Protein AF-A0A933BFV1-F1 (afdb_monomer)

Mean predicted aligned error: 9.98 Å

Foldseek 3Di:
DDDPPVNVQVVCCVPVVDHDDPVRVVVVVVVVVVVVVVVLVVLLVQVPDPPRDAAAQAPDAFQEKEKEFAPPDPPDDPQVVQKDKQKDQDDSLVSLSSSLSVCSRNHQVRHNEYEYEYQPPPSSVVSCVVRHDPRYHYHHDVPDDDDPPSMGMMMIGGHHD

Secondary structure (DSSP, 8-state):
-PPPHHHHHHHHHHHH-----HHHHHHHHHHHHHHHHHHHHHHHHHHTSTTPPPP---SS--SEEEEETT------SS-GGGEEEEEESS-HHHHHHHHHHHHHHTTTTT-SEEEEEE-S-HHHHHHHHHHS-SSEEEEE-TT------SSEEEEEEEE--

Solvent-accessible surface area (backbone atoms only — not comparable to full-atom values): 9499 Å² total; per-residue (Å²): 137,83,75,55,70,68,60,55,46,53,50,46,28,73,75,69,71,51,84,72,53,72,65,58,50,47,53,51,52,51,50,54,48,53,51,56,48,52,55,49,51,53,50,46,56,43,65,74,36,88,88,51,80,73,60,74,69,50,92,56,70,19,49,31,37,38,37,14,72,65,47,63,83,71,84,75,78,92,44,71,90,42,48,47,80,45,72,48,80,63,55,74,68,63,46,48,47,54,49,49,51,54,39,34,20,50,27,58,89,66,30,76,34,40,33,42,39,36,73,68,59,66,69,60,56,57,50,42,70,74,71,48,73,89,78,55,47,79,44,72,46,88,79,73,73,90,69,90,71,82,52,49,31,26,38,37,39,52,39,75,130

Radius of gyration: 18.03 Å; Cα contacts (8 Å, |Δi|>4): 217; chains: 1; bounding box: 48×36×44 Å

Sequence (161 aa):
MQLPFEQGRELLEKFSGIRISVERGRTIAEGLGSELENLAQEEIARVWRPKAPGPREACRVPERLCLSPDGTHIPIRGQREQTRYVAGPENAERFYQRLYVEALKQGLDEAKEVIVLGDGAEWIWNQAELTLPKNRVEIIDYRCHEANKAAIVGVILSVRG

Nearest PDB structures (foldseek):
  8deb-assembly1_A  TM=6.070E-01  e=2.985E+00  Bacteroides fragilis
  3pwz-assembly1_A  TM=5.836E-01  e=3.887E+00  Pseudomonas putida
  8r8o-assembly1_A  TM=5.304E-01  e=4.153E+00  synthetic construct
  5yjl-assembly1_B  TM=4.959E-01  e=4.153E+00  Arabidopsis thaliana

pLDDT: mean 76.41, std 12.8, range [36.09, 90.5]

Structure (mmCIF, N/CA/C/O backbone):
data_AF-A0A933BFV1-F1
#
_entry.id   AF-A0A933BFV1-F1
#
loop_
_atom_site.group_PDB
_atom_site.id
_atom_site.type_symbol
_atom_site.label_atom_id
_atom_site.label_alt_id
_atom_site.label_comp_id
_atom_site.label_asym_id
_atom_site.label_entity_id
_atom_site.label_seq_id
_atom_site.pdbx_PDB_ins_code
_atom_site.Cartn_x
_atom_site.Cartn_y
_atom_site.Cartn_z
_atom_site.occupancy
_atom_site.B_iso_or_equiv
_atom_site.auth_seq_id
_atom_site.auth_comp_id
_atom_site.auth_asym_id
_atom_site.auth_atom_id
_atom_site.pdbx_PDB_model_num
ATOM 1 N N . MET A 1 1 ? -20.939 2.674 2.615 1.00 36.09 1 MET A N 1
ATOM 2 C CA . MET A 1 1 ? -21.948 2.2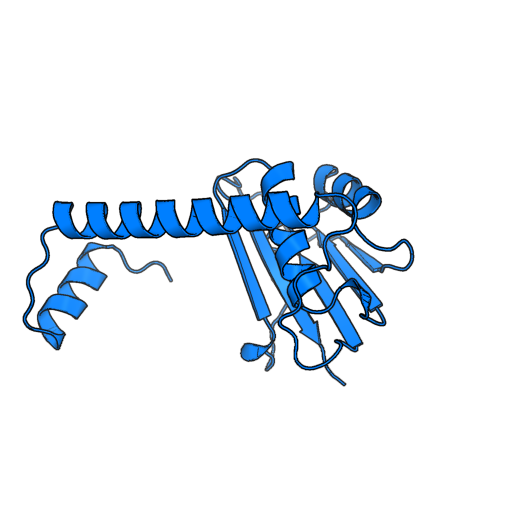44 3.607 1.00 36.09 1 MET A CA 1
ATOM 3 C C . MET A 1 1 ? -21.274 2.315 4.975 1.00 36.09 1 MET A C 1
ATOM 5 O O . MET A 1 1 ? -20.581 1.380 5.343 1.00 36.09 1 MET A O 1
ATOM 9 N N . GLN A 1 2 ? -21.337 3.457 5.665 1.00 37.16 2 GLN A N 1
ATOM 10 C CA . GLN A 1 2 ? -20.946 3.524 7.078 1.00 37.16 2 GLN A CA 1
ATOM 11 C C . GLN A 1 2 ? -22.168 3.078 7.875 1.00 37.16 2 GLN A C 1
ATOM 13 O O . GLN A 1 2 ? -23.215 3.706 7.749 1.00 37.16 2 GLN A O 1
ATOM 18 N N . LEU A 1 3 ? -22.064 1.989 8.638 1.00 43.56 3 LEU A N 1
ATOM 19 C CA . LEU A 1 3 ? -23.015 1.752 9.720 1.00 43.56 3 LEU A CA 1
ATOM 20 C C . LEU A 1 3 ? -22.578 2.641 10.893 1.00 43.56 3 LEU A C 1
ATOM 22 O O . LEU A 1 3 ? -21.454 2.476 11.371 1.00 43.56 3 LEU A O 1
ATOM 26 N N . PRO A 1 4 ? -23.416 3.577 11.365 1.00 65.94 4 PRO A N 1
ATOM 27 C CA . PRO A 1 4 ? -23.178 4.275 12.618 1.00 65.94 4 PRO A CA 1
ATOM 28 C C . PRO A 1 4 ? -22.988 3.270 13.758 1.00 65.94 4 PRO A C 1
ATOM 30 O O . PRO A 1 4 ? -23.662 2.240 13.811 1.00 65.94 4 PRO A O 1
ATOM 33 N N . PHE A 1 5 ? -22.077 3.577 14.680 1.00 64.62 5 PHE A N 1
ATOM 34 C CA . PHE A 1 5 ? -21.684 2.699 15.789 1.00 64.62 5 PHE A CA 1
ATOM 35 C C . PHE A 1 5 ? -22.883 2.182 16.608 1.00 64.62 5 PHE A C 1
ATOM 37 O O . PHE A 1 5 ? -22.907 1.031 17.045 1.00 64.62 5 PHE A O 1
ATOM 44 N N . GLU A 1 6 ? -23.920 3.010 16.745 1.00 65.50 6 GLU A N 1
ATOM 45 C CA . GLU A 1 6 ? -25.189 2.649 17.384 1.00 65.50 6 GLU A CA 1
ATOM 46 C C . GLU A 1 6 ? -25.906 1.486 16.689 1.00 65.50 6 GLU A C 1
ATOM 48 O O . GLU A 1 6 ? -26.351 0.560 17.365 1.00 65.50 6 GLU A O 1
ATOM 53 N N . GLN A 1 7 ? -25.953 1.472 15.355 1.00 70.00 7 GLN A N 1
ATOM 54 C CA . GLN A 1 7 ? -26.612 0.407 14.592 1.00 70.00 7 GLN A CA 1
ATOM 55 C C . GLN A 1 7 ? -25.843 -0.918 14.692 1.00 70.00 7 GLN A C 1
ATOM 57 O O . GLN A 1 7 ? -26.445 -1.986 14.796 1.00 70.00 7 GLN A O 1
ATOM 62 N N . GLY A 1 8 ? -24.506 -0.867 14.718 1.00 70.12 8 GLY A N 1
ATOM 63 C CA . GLY A 1 8 ? -23.674 -2.053 14.948 1.00 70.12 8 GLY A CA 1
ATOM 64 C C . GLY A 1 8 ? -23.890 -2.658 16.340 1.00 70.12 8 GLY A C 1
ATOM 65 O O . GLY A 1 8 ? -23.982 -3.878 16.485 1.00 70.12 8 GLY A O 1
ATOM 66 N N . ARG A 1 9 ? -24.046 -1.803 17.358 1.00 72.69 9 ARG A N 1
ATOM 67 C CA . ARG A 1 9 ? -24.357 -2.209 18.735 1.00 72.69 9 ARG A CA 1
ATOM 68 C C . ARG A 1 9 ? -25.724 -2.881 18.833 1.00 72.69 9 ARG A C 1
ATOM 70 O O . ARG A 1 9 ? -25.830 -3.928 19.461 1.00 72.69 9 ARG A O 1
ATOM 77 N N . GLU A 1 10 ? -26.748 -2.304 18.208 1.00 74.12 10 GLU A N 1
ATOM 78 C CA . GLU A 1 10 ? -28.094 -2.888 18.183 1.00 74.12 10 GLU A CA 1
ATOM 79 C C . GLU A 1 10 ? -28.109 -4.262 17.513 1.00 74.12 10 GLU A C 1
ATOM 81 O O . GLU A 1 10 ? -28.762 -5.178 18.009 1.00 74.12 10 GLU A O 1
ATOM 86 N N . LEU A 1 11 ? -27.352 -4.440 16.427 1.00 77.50 11 LEU A N 1
ATOM 87 C CA . LEU A 1 11 ? -27.204 -5.740 15.772 1.00 77.50 11 LEU A CA 1
ATOM 88 C C . LEU A 1 11 ? -26.510 -6.759 16.685 1.00 77.50 11 LEU A C 1
ATOM 90 O O . LEU A 1 11 ? -27.014 -7.869 16.851 1.00 77.50 11 LEU A O 1
ATOM 94 N N . LEU A 1 12 ? -25.393 -6.387 17.316 1.00 73.50 12 LEU A N 1
ATOM 95 C CA . LEU A 1 12 ? -24.688 -7.251 18.269 1.00 73.50 12 LEU A CA 1
ATOM 96 C C . LEU A 1 12 ? -25.584 -7.640 19.447 1.00 73.50 12 LEU A C 1
ATOM 98 O O . LEU A 1 12 ? -25.662 -8.820 19.781 1.00 73.50 12 LEU A O 1
ATOM 102 N N . GLU A 1 13 ? -26.311 -6.690 20.029 1.00 80.62 13 GLU A N 1
ATOM 103 C CA . GLU A 1 13 ? -27.247 -6.947 21.125 1.00 80.62 13 GLU A CA 1
ATOM 104 C C . GLU A 1 13 ? -28.381 -7.881 20.680 1.00 80.62 13 GLU A C 1
ATOM 106 O O . GLU A 1 13 ? -28.688 -8.853 21.368 1.00 80.62 13 GLU A O 1
ATOM 111 N N . LYS A 1 14 ? -28.959 -7.642 19.498 1.00 77.19 14 LYS A N 1
ATOM 112 C CA . LYS A 1 14 ? -30.082 -8.425 18.967 1.00 77.19 14 LYS A CA 1
ATOM 113 C C . LYS A 1 14 ? -29.708 -9.868 18.630 1.00 77.19 14 LYS A C 1
ATOM 115 O O . LYS A 1 14 ? -30.531 -10.758 18.827 1.00 77.19 14 LYS A O 1
ATOM 120 N N . PHE A 1 15 ? -28.504 -10.105 18.109 1.00 79.44 15 PHE A N 1
ATOM 121 C CA . PHE A 1 15 ? -28.081 -11.438 17.665 1.00 79.44 15 PHE A CA 1
ATOM 122 C C . PHE A 1 15 ? -27.294 -12.226 18.716 1.00 79.44 15 PHE A C 1
ATOM 124 O O . PHE A 1 15 ? -27.358 -13.452 18.706 1.00 79.44 15 PHE A O 1
ATOM 131 N N . SER A 1 16 ? -26.567 -11.558 19.618 1.00 78.50 16 SER A N 1
ATOM 132 C CA . SER A 1 16 ? -25.757 -12.232 20.647 1.00 78.50 16 SER A CA 1
ATOM 133 C C . SER A 1 16 ? -26.341 -12.150 22.059 1.00 78.50 16 SER A C 1
ATOM 135 O O . SER A 1 16 ? -25.891 -12.877 22.939 1.00 78.50 16 SER A O 1
ATOM 137 N N . GLY A 1 17 ? -27.314 -11.262 22.308 1.00 75.19 17 GLY A N 1
ATOM 138 C CA . GLY A 1 17 ? -27.831 -10.970 23.651 1.00 75.19 17 GLY A CA 1
ATOM 139 C C . GLY A 1 17 ? -26.851 -10.194 24.544 1.00 75.19 17 GLY A C 1
ATOM 140 O O . GLY A 1 17 ? -27.184 -9.865 25.683 1.00 75.19 17 GLY A O 1
ATOM 141 N N . ILE A 1 18 ? -25.646 -9.884 24.051 1.00 78.12 18 ILE A N 1
ATOM 142 C CA . ILE A 1 18 ? -24.599 -9.190 24.801 1.00 78.12 18 ILE A CA 1
ATOM 143 C C . ILE A 1 18 ? -24.776 -7.677 24.634 1.00 78.12 18 ILE A C 1
ATOM 145 O O . ILE A 1 18 ? -24.665 -7.135 23.534 1.00 78.12 18 ILE A O 1
ATOM 149 N N . ARG A 1 19 ? -25.003 -6.970 25.748 1.00 70.25 19 ARG A N 1
ATOM 150 C CA . ARG A 1 19 ? -24.982 -5.501 25.798 1.00 70.25 19 ARG A CA 1
ATOM 151 C C . ARG A 1 19 ? -23.555 -4.994 25.959 1.00 70.25 19 ARG A C 1
ATOM 153 O O . ARG A 1 19 ? -22.939 -5.182 27.005 1.00 70.25 19 ARG A O 1
ATOM 160 N N . ILE A 1 20 ? -23.058 -4.292 24.947 1.00 71.94 20 ILE A N 1
ATOM 161 C CA . ILE A 1 20 ? -21.784 -3.568 25.009 1.00 71.94 20 ILE A CA 1
ATOM 162 C C . ILE A 1 20 ? -22.099 -2.076 25.173 1.00 71.94 20 ILE A C 1
ATOM 164 O O . ILE A 1 20 ? -22.895 -1.526 24.410 1.00 71.94 20 ILE A O 1
ATOM 168 N N . SER A 1 21 ? -21.514 -1.421 26.182 1.00 76.00 21 SER A N 1
ATOM 169 C CA . SER A 1 21 ? -21.629 0.036 26.333 1.00 76.00 21 SER A CA 1
ATOM 170 C C . SER A 1 21 ? -20.859 0.750 25.220 1.00 76.00 21 SER A C 1
ATOM 172 O O . SER A 1 21 ? -19.878 0.217 24.705 1.00 76.00 21 SER A O 1
ATOM 174 N N . VAL A 1 22 ? -21.275 1.969 24.862 1.00 70.12 22 VAL A N 1
ATOM 175 C CA . VAL A 1 22 ? -20.581 2.777 23.838 1.00 70.12 22 VAL A CA 1
ATOM 176 C C . VAL A 1 22 ? -19.101 2.944 24.184 1.00 70.12 22 VAL A C 1
ATOM 178 O O . VAL A 1 22 ? -18.246 2.749 23.328 1.00 70.12 22 VAL A O 1
ATOM 181 N N . GLU A 1 23 ? -18.801 3.211 25.454 1.00 75.38 23 GLU A N 1
ATOM 182 C CA . GLU A 1 23 ? -17.436 3.349 25.960 1.00 75.38 23 GLU A CA 1
ATOM 183 C C . GLU A 1 23 ? -16.623 2.060 25.789 1.00 75.38 23 GLU A C 1
ATOM 185 O O . GLU A 1 23 ? -15.559 2.098 25.183 1.00 75.38 23 GLU A O 1
ATOM 190 N N . ARG A 1 24 ? -17.149 0.895 26.202 1.00 74.69 24 ARG A N 1
ATOM 191 C CA . ARG A 1 24 ? -16.438 -0.386 26.031 1.00 74.69 24 ARG A CA 1
ATOM 192 C C . ARG A 1 24 ? -16.244 -0.750 24.567 1.00 74.69 24 ARG A C 1
ATOM 194 O O . ARG A 1 24 ? -15.177 -1.228 24.200 1.00 74.69 24 ARG A O 1
ATOM 201 N N . GLY A 1 25 ? -17.263 -0.537 23.739 1.00 73.62 25 GLY A N 1
ATOM 202 C CA . GLY A 1 25 ? -17.167 -0.796 22.309 1.00 73.62 25 GLY A CA 1
ATOM 203 C C . GLY A 1 25 ? -16.099 0.081 21.659 1.00 73.62 25 GLY A C 1
ATOM 204 O O . GLY A 1 25 ? -15.313 -0.411 20.854 1.00 73.62 25 GLY A O 1
ATOM 205 N N . ARG A 1 26 ? -16.043 1.360 22.043 1.00 75.56 26 ARG A N 1
ATOM 206 C CA . ARG A 1 26 ? -15.018 2.293 21.586 1.00 75.56 26 ARG A CA 1
ATOM 207 C C . ARG A 1 26 ? -13.627 1.865 22.049 1.00 75.56 26 ARG A C 1
ATOM 209 O O . ARG A 1 26 ? -12.754 1.743 21.204 1.00 75.56 26 ARG A O 1
ATOM 216 N N . THR A 1 27 ? -13.439 1.553 23.332 1.00 81.50 27 THR A N 1
ATOM 217 C CA . THR A 1 27 ? -12.146 1.093 23.866 1.00 81.50 27 THR A CA 1
ATOM 218 C C . THR A 1 27 ? -11.650 -0.167 23.159 1.00 81.50 27 THR A C 1
ATOM 220 O O . THR A 1 27 ? -10.472 -0.258 22.833 1.00 81.50 27 THR A O 1
ATOM 223 N N . ILE A 1 28 ? -12.534 -1.130 22.879 1.00 80.19 28 ILE A N 1
ATOM 224 C CA . ILE A 1 28 ? -12.169 -2.345 22.136 1.00 80.19 28 ILE A CA 1
ATOM 225 C C . ILE A 1 28 ? -11.800 -2.005 20.688 1.00 80.19 28 ILE A C 1
ATOM 227 O O . ILE A 1 28 ? -10.791 -2.495 20.189 1.00 80.19 28 ILE A O 1
ATOM 231 N N . ALA A 1 29 ? -12.589 -1.164 20.014 1.00 75.94 29 ALA A N 1
ATOM 232 C CA . ALA A 1 29 ? -12.316 -0.762 18.636 1.00 75.94 29 ALA A CA 1
ATOM 233 C C . ALA A 1 29 ? -11.002 0.028 18.510 1.00 75.94 29 ALA A C 1
ATOM 235 O O . ALA A 1 29 ? -10.224 -0.224 17.596 1.00 75.94 29 ALA A O 1
ATOM 236 N N . GLU A 1 30 ? -10.734 0.947 19.438 1.00 81.50 30 GLU A N 1
ATOM 237 C CA . GLU A 1 30 ? -9.489 1.718 19.501 1.00 81.50 30 GLU A CA 1
ATOM 238 C C . GLU A 1 30 ? -8.294 0.826 19.858 1.00 81.50 30 GLU A C 1
ATOM 240 O O . GLU A 1 30 ? -7.243 0.953 19.237 1.00 81.50 30 GLU A O 1
ATOM 245 N N . GLY A 1 31 ? -8.461 -0.116 20.793 1.00 81.75 31 GLY A N 1
ATOM 246 C CA . GLY A 1 31 ? -7.433 -1.096 21.150 1.00 81.75 31 GLY A CA 1
ATOM 247 C C . GLY A 1 31 ? -7.037 -1.976 19.963 1.00 81.75 31 GLY A C 1
ATOM 248 O O . GLY A 1 31 ? -5.867 -2.006 19.590 1.00 81.75 31 GLY A O 1
ATOM 249 N N . LEU A 1 32 ? -8.016 -2.603 19.300 1.00 82.38 32 LEU A N 1
ATOM 250 C CA . LEU A 1 32 ? -7.786 -3.385 18.078 1.00 82.38 32 LEU A CA 1
ATOM 251 C C . LEU A 1 32 ? -7.190 -2.526 16.957 1.00 82.38 32 LEU A C 1
ATOM 253 O O . LEU A 1 32 ? -6.294 -2.972 16.246 1.00 82.38 32 LEU A O 1
ATOM 257 N N . GLY A 1 33 ? -7.664 -1.287 16.806 1.00 76.44 33 GLY A N 1
ATOM 258 C CA . GLY A 1 33 ? -7.116 -0.335 15.844 1.00 76.44 33 GLY A CA 1
ATOM 259 C C . GLY A 1 33 ? -5.636 -0.042 16.096 1.00 76.44 33 GLY A C 1
ATOM 260 O O . GLY A 1 33 ? -4.840 -0.084 15.163 1.00 76.44 33 GLY A O 1
ATOM 261 N N . SER A 1 34 ? -5.251 0.185 17.354 1.00 82.06 34 SER A N 1
ATOM 262 C CA . SER A 1 34 ? -3.856 0.412 17.739 1.00 82.06 34 SER A CA 1
ATOM 263 C C . SER A 1 34 ? -2.983 -0.823 17.515 1.00 82.06 34 SER A C 1
ATOM 265 O O . SER A 1 34 ? -1.838 -0.681 17.094 1.00 82.06 34 SER A O 1
ATOM 267 N N . GLU A 1 35 ? -3.493 -2.026 17.783 1.00 84.62 35 GLU A N 1
ATOM 268 C CA . GLU A 1 35 ? -2.766 -3.274 17.521 1.00 84.62 35 GLU A CA 1
ATOM 269 C C . GLU A 1 35 ? -2.532 -3.484 16.019 1.00 84.62 35 GLU A C 1
ATOM 271 O O . GLU A 1 35 ? -1.404 -3.753 15.603 1.00 84.62 35 GLU A O 1
ATOM 276 N N . LEU A 1 36 ? -3.569 -3.299 15.195 1.00 81.75 36 LEU A N 1
ATOM 277 C CA . LEU A 1 36 ? -3.469 -3.388 13.734 1.00 81.75 36 LEU A CA 1
ATOM 278 C C . LEU A 1 36 ? -2.512 -2.341 13.151 1.00 81.75 36 LEU A C 1
ATOM 280 O O . LEU A 1 36 ? -1.791 -2.626 12.193 1.00 81.75 36 LEU A O 1
ATOM 284 N N . GLU A 1 37 ? -2.493 -1.138 13.723 1.00 82.94 37 GLU A N 1
ATOM 285 C CA . GLU A 1 37 ? -1.567 -0.084 13.320 1.00 82.94 37 GLU A CA 1
ATOM 286 C C . GLU A 1 37 ? -0.118 -0.441 13.671 1.00 82.94 37 GLU A C 1
ATOM 288 O O . GLU A 1 37 ? 0.758 -0.323 12.816 1.00 82.94 37 GLU A O 1
ATOM 293 N N . ASN A 1 38 ? 0.139 -0.963 14.875 1.00 85.00 38 ASN A N 1
ATOM 294 C CA . ASN A 1 38 ? 1.476 -1.416 15.268 1.00 85.00 38 ASN A CA 1
ATOM 295 C C . ASN A 1 38 ? 1.990 -2.528 14.342 1.00 85.00 38 ASN A C 1
ATOM 297 O O . ASN A 1 38 ? 3.116 -2.447 13.852 1.00 85.00 38 ASN A O 1
ATOM 301 N N . LEU A 1 39 ? 1.152 -3.526 14.040 1.00 85.56 39 LEU A N 1
ATOM 302 C CA . LEU A 1 39 ? 1.503 -4.618 13.125 1.00 85.56 39 LEU A CA 1
ATOM 303 C C . LEU A 1 39 ? 1.866 -4.101 11.728 1.00 85.56 39 LEU A C 1
ATOM 305 O O . LEU A 1 39 ? 2.857 -4.533 11.138 1.00 85.56 39 LEU A O 1
ATOM 309 N N . ALA A 1 40 ? 1.098 -3.146 11.208 1.00 82.31 40 ALA A N 1
ATOM 310 C CA . ALA A 1 40 ? 1.390 -2.548 9.914 1.00 82.31 40 ALA A CA 1
ATOM 311 C C . ALA A 1 40 ? 2.684 -1.725 9.922 1.00 82.31 40 ALA A C 1
ATOM 313 O O . ALA A 1 40 ? 3.464 -1.801 8.973 1.00 82.31 40 ALA A O 1
ATOM 314 N N . GLN A 1 41 ? 2.949 -0.969 10.991 1.00 84.69 41 GLN A N 1
ATOM 315 C CA . GLN A 1 41 ? 4.193 -0.209 11.131 1.00 84.69 41 GLN A CA 1
ATOM 316 C C . GLN A 1 41 ? 5.417 -1.124 11.212 1.00 84.69 41 GLN A C 1
ATOM 318 O O . GLN A 1 41 ? 6.443 -0.835 10.594 1.00 84.69 41 GLN A O 1
ATOM 323 N N . GLU A 1 42 ? 5.318 -2.246 11.925 1.00 86.50 42 GLU A N 1
ATOM 324 C CA . GLU A 1 42 ? 6.376 -3.257 11.970 1.00 86.50 42 GLU A CA 1
ATOM 325 C C . GLU A 1 42 ? 6.644 -3.873 10.594 1.00 86.50 42 GLU A C 1
ATOM 327 O O . GLU A 1 42 ? 7.797 -4.140 10.239 1.00 86.50 42 GLU A O 1
ATOM 332 N N . GLU A 1 43 ? 5.595 -4.088 9.805 1.00 85.81 43 GLU A N 1
ATOM 333 C CA . GLU A 1 43 ? 5.706 -4.650 8.466 1.00 85.81 43 GLU A CA 1
ATOM 334 C C . GLU A 1 43 ? 6.326 -3.665 7.468 1.00 85.81 43 GLU A C 1
ATOM 336 O O . GLU A 1 43 ? 7.253 -4.032 6.740 1.00 85.81 43 GLU A O 1
ATOM 341 N N . ILE A 1 44 ? 5.909 -2.395 7.507 1.00 86.06 44 ILE A N 1
ATOM 342 C CA . ILE A 1 44 ? 6.561 -1.307 6.766 1.00 86.06 44 ILE A CA 1
ATOM 343 C C . ILE A 1 44 ? 8.040 -1.234 7.160 1.00 86.06 44 ILE A C 1
ATOM 345 O O . ILE A 1 44 ? 8.922 -1.291 6.304 1.00 86.06 44 ILE A O 1
ATOM 349 N N . ALA A 1 45 ? 8.353 -1.208 8.457 1.00 86.25 45 ALA A N 1
ATOM 350 C CA . ALA A 1 45 ? 9.737 -1.167 8.921 1.00 86.25 45 ALA A CA 1
ATOM 351 C C . ALA A 1 45 ? 10.554 -2.381 8.446 1.00 86.25 45 ALA A C 1
ATOM 353 O O . ALA A 1 45 ? 11.753 -2.257 8.198 1.00 86.25 45 ALA A O 1
ATOM 354 N N . ARG A 1 46 ? 9.928 -3.556 8.305 1.00 85.75 46 ARG A N 1
ATOM 355 C CA . ARG A 1 46 ? 10.581 -4.772 7.805 1.00 85.75 46 ARG A CA 1
ATOM 356 C C . ARG A 1 46 ? 10.929 -4.672 6.326 1.00 85.75 46 ARG A C 1
ATOM 358 O O . ARG A 1 46 ? 12.046 -5.034 5.971 1.00 85.75 46 ARG A O 1
ATOM 365 N N . VAL A 1 47 ? 10.016 -4.187 5.487 1.00 84.88 47 VAL A N 1
ATOM 366 C CA . VAL A 1 47 ? 10.248 -4.057 4.038 1.00 84.88 47 VAL A CA 1
ATOM 367 C C . VAL A 1 47 ? 11.391 -3.086 3.737 1.00 84.88 47 VAL A C 1
ATOM 369 O O . VAL A 1 47 ? 12.191 -3.338 2.841 1.00 84.88 47 VAL A O 1
ATOM 372 N N . TRP A 1 48 ? 11.536 -2.028 4.534 1.00 83.31 48 TRP A N 1
ATOM 373 C CA . TRP A 1 48 ? 12.631 -1.064 4.389 1.00 83.31 48 TRP A CA 1
ATOM 374 C C . TRP A 1 48 ? 13.936 -1.476 5.092 1.00 83.31 48 TRP A C 1
ATOM 376 O O . TRP A 1 48 ? 14.922 -0.737 5.042 1.00 83.31 48 TRP A O 1
ATOM 386 N N . ARG A 1 49 ? 14.004 -2.659 5.722 1.00 79.62 49 ARG A N 1
ATOM 387 C CA . ARG A 1 49 ? 15.274 -3.200 6.228 1.00 79.62 49 ARG A CA 1
ATOM 388 C C . ARG A 1 49 ? 16.083 -3.830 5.089 1.00 79.62 49 ARG A C 1
ATOM 390 O O . ARG A 1 49 ? 15.551 -4.651 4.341 1.00 79.62 49 ARG A O 1
ATOM 397 N N . PRO A 1 50 ? 17.397 -3.554 4.997 1.00 66.06 50 PRO A N 1
ATOM 398 C CA . PRO A 1 50 ? 18.254 -4.189 4.004 1.00 66.06 50 PRO A CA 1
ATOM 399 C C . PRO A 1 50 ? 18.192 -5.723 4.090 1.00 66.06 50 PRO A C 1
ATOM 401 O O . PRO A 1 50 ? 18.380 -6.289 5.167 1.00 66.06 50 PRO A O 1
ATOM 404 N N . LYS A 1 51 ? 18.000 -6.387 2.941 1.00 63.03 51 LYS A N 1
ATOM 405 C CA . LYS A 1 51 ? 18.015 -7.856 2.761 1.00 63.03 51 LYS A CA 1
ATOM 406 C C . LYS A 1 51 ? 16.869 -8.647 3.416 1.00 63.03 51 LYS A C 1
ATOM 408 O O . LYS A 1 51 ? 16.963 -9.873 3.478 1.00 63.03 51 LYS A O 1
ATOM 413 N N . ALA A 1 52 ? 15.797 -8.008 3.883 1.00 67.31 52 ALA A N 1
ATOM 414 C CA . ALA A 1 52 ? 14.606 -8.755 4.281 1.00 67.31 52 ALA A CA 1
ATOM 415 C C . ALA A 1 52 ? 13.896 -9.314 3.030 1.00 67.31 52 ALA A C 1
ATOM 417 O O . ALA A 1 52 ? 13.737 -8.575 2.056 1.00 67.31 52 ALA A O 1
ATOM 418 N N . PRO A 1 53 ? 13.473 -10.593 3.013 1.00 67.31 53 PRO A N 1
ATOM 419 C CA . PRO A 1 53 ? 12.590 -11.074 1.959 1.00 67.31 53 PRO A CA 1
ATOM 420 C C . PRO A 1 53 ? 11.275 -10.286 2.010 1.00 67.31 53 PRO A C 1
ATOM 422 O O . PRO A 1 53 ? 10.741 -10.034 3.095 1.00 67.31 53 PRO A O 1
ATOM 425 N N . GLY A 1 54 ? 10.777 -9.881 0.840 1.00 70.88 54 GLY A N 1
ATOM 426 C CA . GLY A 1 54 ? 9.503 -9.177 0.727 1.00 70.88 54 GLY A CA 1
ATOM 427 C C . GLY A 1 54 ? 8.341 -10.044 1.229 1.00 70.88 54 GLY A C 1
ATOM 428 O O . GLY A 1 54 ? 8.394 -11.272 1.107 1.00 70.88 54 GLY A O 1
ATOM 429 N N . PRO A 1 55 ? 7.296 -9.443 1.819 1.00 79.88 55 PRO A N 1
ATOM 430 C CA . PRO A 1 55 ? 6.106 -10.183 2.203 1.00 79.88 55 PRO A CA 1
ATOM 431 C C . PRO A 1 55 ? 5.407 -10.700 0.940 1.00 79.88 55 PRO A C 1
ATOM 433 O O . PRO A 1 55 ? 5.259 -9.966 -0.032 1.00 79.88 55 PRO A O 1
ATOM 436 N N . ARG A 1 56 ? 4.965 -11.962 0.953 1.00 79.19 56 ARG A N 1
ATOM 437 C CA . ARG A 1 56 ? 4.193 -12.569 -0.139 1.00 79.19 56 ARG A CA 1
ATOM 438 C C . ARG A 1 56 ? 3.008 -13.332 0.426 1.00 79.19 56 ARG A C 1
ATOM 440 O O . ARG A 1 56 ? 3.181 -14.275 1.192 1.00 79.19 56 ARG A O 1
ATOM 447 N N . GLU A 1 57 ? 1.815 -12.955 -0.013 1.00 81.12 57 GLU A N 1
ATOM 448 C CA . GLU A 1 57 ? 0.561 -13.640 0.317 1.00 81.12 57 GLU A CA 1
ATOM 449 C C . GLU A 1 57 ? -0.134 -14.195 -0.933 1.00 81.12 57 GLU A C 1
ATOM 451 O O . GLU A 1 57 ? -0.903 -15.156 -0.860 1.00 81.12 57 GLU A O 1
ATOM 456 N N . ALA A 1 58 ? 0.141 -13.627 -2.110 1.00 72.38 58 ALA A N 1
ATOM 457 C CA . ALA A 1 58 ? -0.426 -14.102 -3.359 1.00 72.38 58 ALA A CA 1
ATOM 458 C C . ALA A 1 58 ? 0.102 -15.499 -3.721 1.00 72.38 58 ALA A C 1
ATOM 460 O O . ALA A 1 58 ? 1.271 -15.695 -4.056 1.00 72.38 58 ALA A O 1
ATOM 461 N N . CYS A 1 59 ? -0.816 -16.470 -3.730 1.00 64.94 59 CYS A N 1
ATOM 462 C CA . CYS A 1 59 ? -0.558 -17.853 -4.144 1.00 64.94 59 CYS A CA 1
ATOM 463 C C . CYS A 1 59 ? -0.211 -17.980 -5.645 1.00 64.94 59 CYS A C 1
ATOM 465 O O . CYS A 1 59 ? 0.363 -18.977 -6.073 1.00 64.94 59 CYS A O 1
ATOM 467 N N . ARG A 1 60 ? -0.554 -16.972 -6.459 1.00 73.94 60 ARG A N 1
ATOM 468 C CA . ARG A 1 60 ? -0.218 -16.896 -7.888 1.00 73.94 60 ARG A CA 1
ATOM 469 C C . ARG A 1 60 ? 0.275 -15.505 -8.235 1.00 73.94 60 ARG A C 1
ATOM 471 O O . ARG A 1 60 ? -0.278 -14.527 -7.738 1.00 73.94 60 ARG A O 1
ATOM 478 N N . VAL A 1 61 ? 1.251 -15.450 -9.131 1.00 78.25 61 VAL A N 1
ATOM 479 C CA . VAL A 1 61 ? 1.754 -14.202 -9.702 1.00 78.25 61 VAL A CA 1
ATOM 480 C C . VAL A 1 61 ? 0.643 -13.529 -10.517 1.00 78.25 61 VAL A C 1
ATOM 482 O O . VAL A 1 61 ? 0.029 -14.203 -11.351 1.00 78.25 61 VAL A O 1
ATOM 485 N N . PRO A 1 62 ? 0.342 -12.242 -10.277 1.00 81.62 62 PRO A N 1
ATOM 486 C CA . PRO A 1 62 ? -0.610 -11.500 -11.096 1.00 81.62 62 PRO A CA 1
ATOM 487 C C . PRO A 1 62 ? -0.075 -11.293 -12.517 1.00 81.62 62 PRO A C 1
ATOM 489 O O . PRO A 1 62 ? 1.108 -11.023 -12.714 1.00 81.62 62 PRO A O 1
ATOM 492 N N . GLU A 1 63 ? -0.954 -11.347 -13.520 1.00 83.75 63 GLU A N 1
ATOM 493 C CA . GLU A 1 63 ? -0.571 -10.874 -14.855 1.00 83.75 63 GLU A CA 1
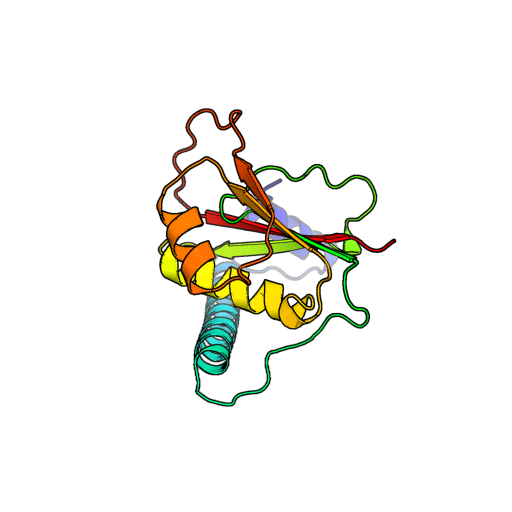ATOM 494 C C . GLU A 1 63 ? -0.476 -9.354 -14.873 1.00 83.75 63 GLU A C 1
ATOM 496 O O . GLU A 1 63 ? 0.482 -8.808 -15.413 1.00 83.75 63 GLU A O 1
ATOM 501 N N . ARG A 1 64 ? -1.442 -8.683 -14.234 1.00 85.00 64 ARG A N 1
ATOM 502 C CA . ARG A 1 64 ? -1.398 -7.239 -14.004 1.00 85.00 64 ARG A CA 1
ATOM 503 C C . ARG A 1 64 ? -1.684 -6.918 -12.553 1.00 85.00 64 ARG A C 1
ATOM 505 O O . ARG A 1 64 ? -2.591 -7.504 -11.956 1.00 85.00 64 ARG A O 1
ATOM 512 N N . LEU A 1 65 ? -0.949 -5.955 -12.019 1.00 87.94 65 LEU A N 1
ATOM 513 C CA . LEU A 1 65 ? -1.197 -5.384 -10.706 1.00 87.94 65 LEU A CA 1
ATOM 514 C C . LEU A 1 65 ? -1.538 -3.904 -10.861 1.00 87.94 65 LEU A C 1
ATOM 516 O O . LEU A 1 65 ? -0.682 -3.106 -11.236 1.00 87.94 65 LEU A O 1
ATOM 520 N N . CYS A 1 66 ? -2.787 -3.544 -10.578 1.00 86.88 66 CYS A N 1
ATOM 521 C CA . CYS A 1 66 ? -3.234 -2.156 -10.614 1.00 86.88 66 CYS A CA 1
ATOM 522 C C . CYS A 1 66 ? -3.207 -1.570 -9.203 1.00 86.88 66 CYS A C 1
ATOM 524 O O . CYS A 1 66 ? -3.833 -2.131 -8.305 1.00 86.88 66 CYS A O 1
ATOM 526 N N . LEU A 1 67 ? -2.539 -0.436 -9.023 1.00 88.56 67 LEU A N 1
ATOM 527 C CA . LEU A 1 67 ? -2.522 0.353 -7.799 1.00 88.56 67 LEU A CA 1
ATOM 528 C C . LEU A 1 67 ? -3.245 1.674 -8.047 1.00 88.56 67 LEU A C 1
ATOM 530 O O . LEU A 1 67 ? -2.947 2.366 -9.012 1.00 88.56 67 LEU A O 1
ATOM 534 N N . SER A 1 68 ? -4.152 2.054 -7.158 1.00 88.56 68 SER A N 1
ATOM 535 C CA . SER A 1 68 ? -4.694 3.409 -7.085 1.00 88.56 68 SER A CA 1
ATOM 536 C C . SER A 1 68 ? -4.390 3.961 -5.700 1.00 88.56 68 SER A C 1
ATOM 538 O O . SER A 1 68 ? -5.045 3.531 -4.755 1.00 88.56 68 SER A O 1
ATOM 540 N N . PRO A 1 69 ? -3.384 4.840 -5.530 1.00 84.44 69 PRO A N 1
ATOM 541 C CA . PRO A 1 69 ? -3.018 5.385 -4.219 1.00 84.44 69 PRO A CA 1
ATOM 542 C C . PRO A 1 69 ? -4.003 6.415 -3.669 1.00 84.44 69 PRO A C 1
ATOM 544 O O . PRO A 1 69 ? -3.915 6.809 -2.517 1.00 84.44 69 PRO A O 1
ATOM 547 N N . ASP A 1 70 ? -4.909 6.899 -4.499 1.00 78.06 70 ASP A N 1
ATOM 548 C CA . ASP A 1 70 ? -5.713 8.085 -4.244 1.00 78.06 70 ASP A CA 1
ATOM 549 C C . ASP A 1 70 ? -7.209 7.783 -4.096 1.00 78.06 70 ASP A C 1
ATOM 551 O O . ASP A 1 70 ? -8.007 8.701 -3.882 1.00 78.06 70 ASP A O 1
ATOM 555 N N . GLY A 1 71 ? -7.563 6.502 -4.201 1.00 65.31 71 GLY A N 1
ATOM 556 C CA . GLY A 1 71 ? -8.905 5.975 -4.007 1.00 65.31 71 GLY A CA 1
ATOM 557 C C . GLY A 1 71 ? -9.749 6.055 -5.267 1.00 65.31 71 GLY A C 1
ATOM 558 O O . GLY A 1 71 ? -10.963 5.844 -5.197 1.00 65.31 71 GLY A O 1
ATOM 559 N N . THR A 1 72 ? -9.123 6.354 -6.407 1.00 62.88 72 THR A N 1
ATOM 560 C CA . THR A 1 72 ? -9.775 6.346 -7.706 1.00 62.88 72 THR A CA 1
ATOM 561 C C . THR A 1 72 ? -10.489 5.015 -7.922 1.00 62.88 72 THR A C 1
ATOM 563 O O . THR A 1 72 ? -9.955 3.923 -7.706 1.00 62.88 72 THR A O 1
ATOM 566 N N . HIS A 1 73 ? -11.758 5.111 -8.318 1.00 57.47 73 HIS A N 1
ATOM 567 C CA . HIS A 1 73 ? -12.638 3.962 -8.436 1.00 57.47 73 HIS A CA 1
ATOM 568 C C . HIS A 1 73 ? -12.190 3.079 -9.605 1.00 57.47 73 HIS A C 1
ATOM 570 O O . HIS A 1 73 ? -12.619 3.263 -10.743 1.00 57.47 73 HIS A O 1
ATOM 576 N N . ILE A 1 74 ? -11.345 2.085 -9.321 1.00 61.03 74 ILE A N 1
ATOM 577 C CA . ILE A 1 74 ? -11.077 0.991 -10.252 1.00 61.03 74 ILE A CA 1
ATOM 578 C C . ILE A 1 74 ? -12.400 0.226 -10.403 1.00 61.03 74 ILE A C 1
ATOM 580 O O . ILE A 1 74 ? -12.917 -0.280 -9.403 1.00 61.03 74 ILE A O 1
ATOM 584 N N . PRO A 1 75 ? -13.007 0.142 -11.602 1.00 57.25 75 PRO A N 1
ATOM 585 C CA . PRO A 1 75 ? -14.263 -0.573 -11.777 1.00 57.25 75 PRO A CA 1
ATOM 586 C C . PRO A 1 75 ? -14.038 -2.080 -11.592 1.00 57.25 75 PRO A C 1
ATOM 588 O O . PRO A 1 75 ? -13.714 -2.805 -12.530 1.00 57.25 75 PRO A O 1
ATOM 591 N N . ILE A 1 76 ? -14.237 -2.569 -10.367 1.00 57.97 76 ILE A N 1
ATOM 592 C CA . ILE A 1 76 ? -14.085 -3.983 -10.006 1.00 57.97 76 ILE A CA 1
ATOM 593 C C . ILE A 1 76 ? -15.338 -4.739 -10.459 1.00 57.97 76 ILE A C 1
ATOM 595 O O . ILE A 1 76 ? -16.279 -4.962 -9.694 1.00 57.97 76 ILE A O 1
ATOM 599 N N . ARG A 1 77 ? -15.385 -5.141 -11.731 1.00 56.22 77 ARG A N 1
ATOM 600 C CA . ARG A 1 77 ? -16.401 -6.088 -12.213 1.00 56.22 77 ARG A CA 1
ATOM 601 C C . ARG A 1 77 ? -15.876 -7.514 -12.057 1.00 56.22 77 ARG A C 1
ATOM 603 O O . ARG A 1 77 ? -14.933 -7.907 -12.727 1.00 56.22 77 ARG A O 1
ATOM 610 N N . GLY A 1 78 ? -16.489 -8.291 -11.161 1.00 53.78 78 GLY A N 1
ATOM 611 C CA . GLY A 1 78 ? -16.264 -9.741 -11.052 1.00 53.78 78 GLY A CA 1
ATOM 612 C C . GLY A 1 78 ? -14.981 -10.203 -10.343 1.00 53.78 78 GLY A C 1
ATOM 613 O O . GLY A 1 78 ? -14.766 -11.405 -10.256 1.00 53.78 78 GLY A O 1
ATOM 614 N N . GLN A 1 79 ? -14.150 -9.301 -9.802 1.00 61.22 79 GLN A N 1
ATOM 615 C CA . GLN A 1 79 ? -12.841 -9.643 -9.205 1.00 61.22 79 GLN A CA 1
ATOM 616 C C . GLN A 1 79 ? -12.692 -9.230 -7.727 1.00 61.22 79 GLN A C 1
ATOM 618 O O . GLN A 1 79 ? -11.598 -8.918 -7.263 1.00 61.22 79 GLN A O 1
ATOM 623 N N . ARG A 1 80 ? -13.791 -9.247 -6.956 1.00 57.78 80 ARG A N 1
ATOM 624 C CA . ARG A 1 80 ? -13.811 -8.758 -5.559 1.00 57.78 80 ARG A CA 1
ATOM 625 C C . ARG A 1 80 ? -12.808 -9.461 -4.640 1.00 57.78 80 ARG A C 1
ATOM 627 O O . ARG A 1 80 ? -12.249 -8.816 -3.764 1.00 57.78 80 ARG A O 1
ATOM 634 N N . GLU A 1 81 ? -12.556 -10.752 -4.846 1.00 62.62 81 GLU A N 1
ATOM 635 C CA . GLU A 1 81 ? -11.612 -11.520 -4.014 1.00 62.62 81 GLU A CA 1
ATOM 636 C C . GLU A 1 81 ? -10.141 -11.139 -4.251 1.00 62.62 81 GLU A C 1
ATOM 638 O O . GLU A 1 81 ? -9.288 -11.356 -3.389 1.00 62.62 81 GLU A O 1
ATOM 643 N N . GLN A 1 82 ? -9.857 -10.537 -5.410 1.00 68.81 82 GLN A N 1
ATOM 644 C CA . GLN A 1 82 ? -8.523 -10.125 -5.856 1.00 68.81 82 GLN A CA 1
ATOM 645 C C . GLN A 1 82 ? -8.263 -8.633 -5.603 1.00 68.81 82 GLN A C 1
ATOM 647 O O . GLN A 1 82 ? -7.215 -8.110 -5.977 1.00 68.81 82 GLN A O 1
ATOM 652 N N . THR A 1 83 ? -9.224 -7.945 -4.979 1.00 75.94 83 THR A N 1
ATOM 653 C CA . THR A 1 83 ? -9.083 -6.553 -4.561 1.00 75.94 83 THR A CA 1
ATOM 654 C C . THR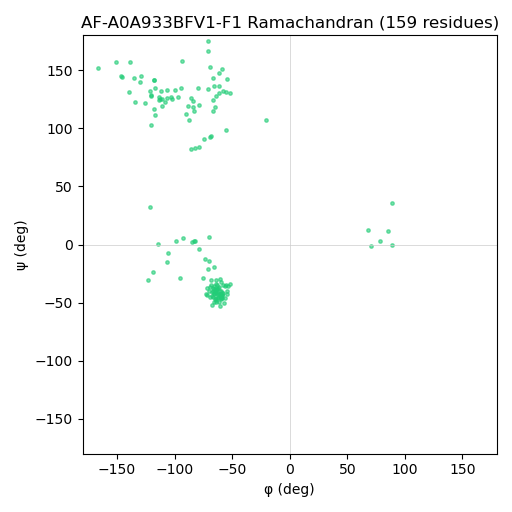 A 1 83 ? -8.618 -6.483 -3.110 1.00 75.94 83 THR A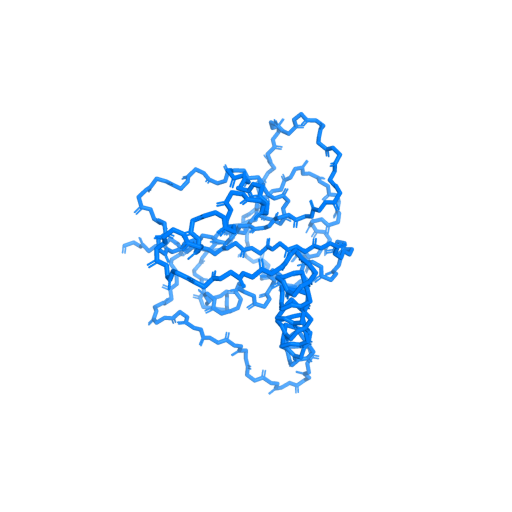 C 1
ATOM 656 O O . THR A 1 83 ? -9.144 -7.176 -2.232 1.00 75.94 83 THR A O 1
ATOM 659 N N . ARG A 1 84 ? -7.641 -5.621 -2.845 1.00 82.62 84 ARG A N 1
ATOM 660 C CA . ARG A 1 84 ? -7.237 -5.198 -1.505 1.00 82.62 84 ARG A CA 1
ATOM 661 C C . ARG A 1 84 ? -7.459 -3.701 -1.367 1.00 82.62 84 ARG A C 1
ATOM 663 O O . ARG A 1 84 ? -7.253 -2.946 -2.315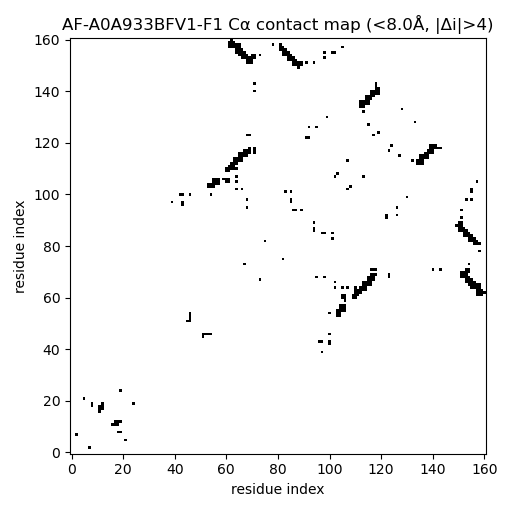 1.00 82.62 84 ARG A O 1
ATOM 670 N N . TYR A 1 85 ? -7.907 -3.302 -0.186 1.00 82.50 85 TYR A N 1
ATOM 671 C CA . TYR A 1 85 ? -8.124 -1.909 0.167 1.00 82.50 85 TYR A CA 1
ATOM 672 C C . TYR A 1 85 ? -7.196 -1.549 1.309 1.00 82.50 85 TYR A C 1
ATOM 674 O O . TYR A 1 85 ? -7.097 -2.288 2.288 1.00 82.50 85 TYR A O 1
ATOM 682 N N . VAL A 1 86 ? -6.554 -0.400 1.177 1.00 84.12 86 VAL A N 1
ATOM 683 C CA . VAL A 1 86 ? -5.671 0.178 2.182 1.00 84.12 86 VAL A CA 1
ATOM 684 C C . VAL A 1 86 ? -6.236 1.542 2.531 1.00 84.12 86 VAL A C 1
ATOM 686 O O . VAL A 1 86 ? -6.597 2.296 1.637 1.00 84.12 86 VAL A O 1
ATOM 689 N N . ALA A 1 87 ? -6.375 1.864 3.808 1.00 81.00 87 ALA A N 1
ATOM 690 C CA . ALA A 1 87 ? -6.862 3.168 4.236 1.00 81.00 87 ALA A CA 1
ATOM 691 C C . ALA A 1 87 ? -6.164 3.561 5.529 1.00 81.00 87 ALA A C 1
ATOM 693 O O . ALA A 1 87 ? -5.930 2.700 6.380 1.00 81.00 87 ALA A O 1
ATOM 694 N N . GLY A 1 88 ? -5.880 4.849 5.678 1.00 78.06 88 GLY A N 1
ATOM 695 C CA . GLY A 1 88 ? -5.230 5.353 6.874 1.00 78.06 88 GLY A CA 1
ATOM 696 C C . GLY A 1 88 ? -5.294 6.881 6.990 1.00 78.06 88 GLY A C 1
ATOM 697 O O . GLY A 1 88 ? -5.438 7.570 5.973 1.00 78.06 88 GLY A O 1
ATOM 698 N N . PRO A 1 89 ? -5.280 7.425 8.224 1.00 76.12 89 PRO A N 1
ATOM 699 C CA . PRO A 1 89 ? -5.297 8.865 8.481 1.00 76.12 89 PRO A CA 1
ATOM 700 C C . PRO A 1 89 ? -3.902 9.518 8.397 1.00 76.12 89 PRO A C 1
ATOM 702 O O . PRO A 1 89 ? -3.757 10.696 8.719 1.00 76.12 89 PRO A O 1
ATOM 705 N N . GLU A 1 90 ? -2.862 8.762 8.046 1.00 80.25 90 GLU A N 1
ATOM 706 C CA . GLU A 1 90 ? -1.486 9.241 7.934 1.00 80.25 90 GLU A CA 1
ATOM 707 C C . GLU A 1 90 ? -1.235 10.173 6.730 1.00 80.25 90 GLU A C 1
ATOM 709 O O . GLU A 1 90 ? -2.095 10.425 5.888 1.00 80.25 90 GLU A O 1
ATOM 714 N N . ASN A 1 91 ? -0.013 10.712 6.655 1.00 82.75 91 ASN A N 1
ATOM 715 C CA . ASN A 1 91 ? 0.424 11.514 5.516 1.00 82.75 91 ASN A CA 1
ATOM 716 C C . ASN A 1 91 ? 0.634 10.658 4.250 1.00 82.75 91 ASN A C 1
ATOM 718 O O . ASN A 1 91 ? 0.744 9.434 4.311 1.00 82.75 91 ASN A O 1
ATOM 722 N N . ALA A 1 92 ? 0.751 11.330 3.104 1.00 80.81 92 ALA A N 1
ATOM 723 C CA . ALA A 1 92 ? 0.894 10.696 1.794 1.00 80.81 92 ALA A CA 1
ATOM 724 C C . ALA A 1 92 ? 2.059 9.692 1.701 1.00 80.81 92 ALA A C 1
ATOM 726 O O . ALA A 1 92 ? 1.906 8.632 1.104 1.00 80.81 92 ALA A O 1
ATOM 727 N N . GLU A 1 93 ? 3.208 9.995 2.309 1.00 84.50 93 GLU A N 1
ATOM 728 C CA . GLU A 1 93 ? 4.385 9.121 2.273 1.00 84.50 93 GLU A CA 1
ATOM 729 C C . GLU A 1 93 ? 4.144 7.817 3.041 1.00 84.50 93 GLU A C 1
ATOM 731 O O . GLU A 1 93 ? 4.313 6.731 2.488 1.00 84.50 93 GLU A O 1
ATOM 736 N N . ARG A 1 94 ? 3.700 7.903 4.301 1.00 84.38 94 ARG A N 1
ATOM 737 C CA . ARG A 1 94 ? 3.410 6.715 5.117 1.00 84.38 94 ARG A CA 1
ATOM 738 C C . ARG A 1 94 ? 2.271 5.890 4.530 1.00 84.38 94 ARG A C 1
ATOM 740 O O . ARG A 1 94 ? 2.349 4.662 4.516 1.00 84.38 94 ARG A O 1
ATOM 747 N N . PHE A 1 95 ? 1.256 6.564 3.998 1.00 85.88 95 PHE A N 1
ATOM 748 C CA . PHE A 1 95 ? 0.164 5.907 3.298 1.00 85.88 95 PHE A CA 1
ATOM 749 C C . PHE A 1 95 ? 0.687 5.111 2.092 1.00 85.88 95 PHE A C 1
ATOM 751 O O . PHE A 1 95 ? 0.356 3.937 1.913 1.00 85.88 95 PHE A O 1
ATOM 758 N N . TYR A 1 96 ? 1.558 5.722 1.284 1.00 87.25 96 TYR A N 1
ATOM 759 C CA . TYR A 1 96 ? 2.140 5.058 0.125 1.00 87.25 96 TYR A CA 1
ATOM 760 C C . TYR A 1 96 ? 3.014 3.863 0.531 1.00 87.25 96 TYR A C 1
ATOM 762 O O . TYR A 1 96 ? 2.952 2.814 -0.105 1.00 87.25 96 TYR A O 1
ATOM 770 N N . GLN A 1 97 ? 3.778 3.967 1.624 1.00 89.62 97 GLN A N 1
ATOM 771 C CA . GLN A 1 97 ? 4.550 2.838 2.156 1.00 89.62 97 GLN A CA 1
ATOM 772 C C . GLN A 1 97 ? 3.648 1.649 2.505 1.00 89.62 97 GLN A C 1
ATOM 774 O O . GLN A 1 97 ? 3.955 0.514 2.140 1.00 89.62 97 GLN A O 1
ATOM 779 N N . ARG A 1 98 ? 2.505 1.905 3.149 1.00 88.94 98 ARG A N 1
ATOM 780 C CA . ARG A 1 98 ? 1.504 0.879 3.464 1.00 88.94 98 ARG A CA 1
ATOM 781 C C . ARG A 1 98 ? 0.934 0.239 2.195 1.00 88.94 98 ARG A C 1
ATOM 783 O O . ARG A 1 98 ? 0.859 -0.984 2.105 1.00 88.94 98 ARG A O 1
ATOM 790 N N . LEU A 1 99 ? 0.580 1.053 1.199 1.00 88.75 99 LEU A N 1
ATOM 791 C CA . LEU A 1 99 ? 0.117 0.572 -0.105 1.00 88.75 99 LEU A CA 1
ATOM 792 C C . LEU A 1 99 ? 1.174 -0.304 -0.793 1.00 88.75 99 LEU A C 1
ATOM 794 O O . LEU A 1 99 ? 0.848 -1.346 -1.352 1.00 88.75 99 LEU A O 1
ATOM 798 N N . TYR A 1 100 ? 2.442 0.093 -0.726 1.00 89.75 100 TYR A N 1
ATOM 799 C CA . TYR A 1 100 ? 3.551 -0.643 -1.321 1.00 89.75 100 TYR A CA 1
ATOM 800 C C . TYR A 1 100 ? 3.775 -2.008 -0.656 1.00 89.75 100 TYR A C 1
ATOM 802 O O . TYR A 1 100 ? 3.945 -3.004 -1.357 1.00 89.75 100 TYR A O 1
ATOM 810 N N . VAL A 1 101 ? 3.712 -2.090 0.679 1.00 90.50 101 VAL A N 1
ATOM 811 C CA . VAL A 1 101 ? 3.762 -3.372 1.410 1.00 90.50 101 VAL A CA 1
ATOM 812 C C . VAL A 1 101 ? 2.652 -4.308 0.933 1.00 90.50 101 VAL A C 1
ATOM 814 O O . VAL A 1 101 ? 2.902 -5.477 0.637 1.00 90.50 101 VAL A O 1
ATOM 817 N N . GLU A 1 102 ? 1.431 -3.792 0.809 1.00 89.50 102 GLU A N 1
ATOM 818 C CA . GLU A 1 102 ? 0.299 -4.578 0.322 1.00 89.50 102 GLU A CA 1
ATOM 819 C C . GLU A 1 102 ? 0.469 -4.987 -1.147 1.00 89.50 102 GLU A C 1
ATOM 821 O O . GLU A 1 102 ? 0.127 -6.107 -1.523 1.00 89.50 102 GLU A O 1
ATOM 826 N N . ALA A 1 103 ? 1.070 -4.140 -1.982 1.00 88.62 103 ALA A N 1
ATOM 827 C CA . ALA A 1 103 ? 1.382 -4.486 -3.364 1.00 88.62 103 ALA A CA 1
ATOM 828 C C . ALA A 1 103 ? 2.427 -5.611 -3.452 1.00 88.62 103 ALA A C 1
ATOM 830 O O . ALA A 1 103 ? 2.249 -6.547 -4.234 1.00 88.62 103 ALA A O 1
ATOM 831 N N . LEU A 1 104 ? 3.470 -5.575 -2.613 1.00 89.62 104 LEU A N 1
ATOM 832 C CA . LEU A 1 104 ? 4.452 -6.660 -2.495 1.00 89.62 104 LEU A CA 1
ATOM 833 C C . LEU A 1 104 ? 3.785 -7.977 -2.097 1.00 89.62 104 LEU A C 1
ATOM 835 O O . LEU A 1 104 ? 3.994 -8.988 -2.765 1.00 89.62 104 LEU A O 1
ATOM 839 N N . LYS A 1 105 ? 2.886 -7.955 -1.105 1.00 88.25 105 LYS A N 1
ATOM 840 C CA . LYS A 1 105 ? 2.094 -9.139 -0.732 1.00 88.25 105 LYS A CA 1
ATOM 841 C C . LYS A 1 105 ? 1.312 -9.713 -1.906 1.00 88.25 105 LYS A C 1
ATOM 843 O O . LYS A 1 105 ? 1.158 -10.934 -1.990 1.00 88.25 105 LYS A O 1
ATOM 848 N N . GLN A 1 106 ? 0.832 -8.852 -2.804 1.00 86.88 106 GLN A N 1
ATOM 849 C CA . GLN A 1 106 ? 0.113 -9.243 -4.016 1.00 86.88 106 GLN A CA 1
ATOM 850 C C . GLN A 1 106 ? 1.023 -9.654 -5.192 1.00 86.88 106 GLN A C 1
ATOM 852 O O . GLN A 1 106 ? 0.501 -10.013 -6.247 1.00 86.88 106 GLN A O 1
ATOM 857 N N . GLY A 1 107 ? 2.347 -9.679 -5.012 1.00 87.31 107 GLY A N 1
ATOM 858 C CA . GLY A 1 107 ? 3.316 -10.132 -6.014 1.00 87.31 107 GLY A CA 1
ATOM 859 C C . GLY A 1 107 ? 3.797 -9.035 -6.962 1.00 87.31 107 GLY A C 1
ATOM 860 O O . GLY A 1 107 ? 3.981 -9.304 -8.146 1.00 87.31 107 GLY A O 1
ATOM 861 N N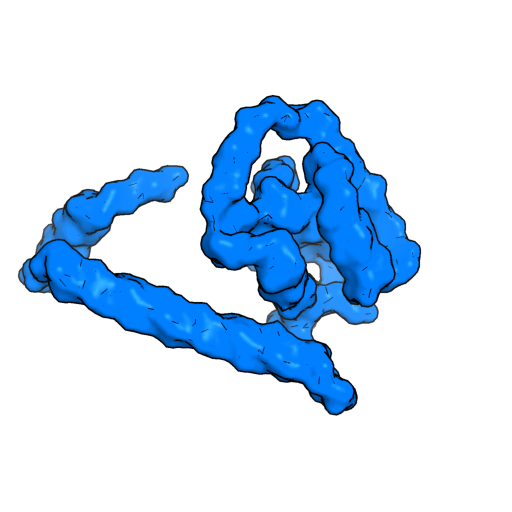 . LEU A 1 108 ? 3.956 -7.800 -6.471 1.00 87.25 108 LEU A N 1
ATOM 862 C CA . LEU A 1 108 ? 4.490 -6.664 -7.239 1.00 87.25 108 LEU A CA 1
ATOM 863 C C . LEU A 1 108 ? 5.849 -6.956 -7.900 1.00 87.25 108 LEU A C 1
ATOM 865 O O . LEU A 1 108 ? 6.107 -6.475 -8.999 1.00 87.25 108 LEU A O 1
ATOM 869 N N . ASP A 1 109 ? 6.705 -7.724 -7.236 1.00 85.38 109 ASP A N 1
ATOM 870 C CA . ASP A 1 109 ? 8.041 -8.109 -7.697 1.00 85.38 109 ASP A CA 1
ATOM 871 C C . ASP A 1 109 ? 8.027 -9.059 -8.903 1.00 85.38 109 ASP A C 1
ATOM 873 O O . ASP A 1 109 ? 8.928 -9.016 -9.740 1.00 85.38 109 ASP A O 1
ATOM 877 N N . GLU A 1 110 ? 6.998 -9.898 -9.005 1.00 85.56 110 GLU A N 1
ATOM 878 C CA . GLU A 1 110 ? 6.846 -10.901 -10.063 1.00 85.56 110 GLU A CA 1
ATOM 879 C C . GLU A 1 110 ? 5.783 -10.520 -11.112 1.00 85.56 110 GLU A C 1
ATOM 881 O O . GLU A 1 110 ? 5.644 -11.205 -12.128 1.00 85.56 110 GLU A O 1
ATOM 886 N N . ALA A 1 111 ? 5.025 -9.443 -10.888 1.00 85.62 111 ALA A N 1
ATOM 887 C CA . ALA A 1 111 ? 3.971 -8.991 -11.790 1.00 85.62 111 ALA A CA 1
ATOM 888 C C . ALA A 1 111 ? 4.521 -8.698 -13.197 1.00 85.62 111 ALA A C 1
ATOM 890 O O . ALA A 1 111 ? 5.511 -7.984 -13.356 1.00 85.62 111 ALA A O 1
ATOM 891 N N . LYS A 1 112 ? 3.848 -9.205 -14.241 1.00 84.62 112 LYS A N 1
ATOM 892 C CA . LYS A 1 112 ? 4.266 -8.943 -15.634 1.00 84.62 112 LYS A CA 1
ATOM 893 C C . LYS A 1 112 ? 4.061 -7.476 -16.022 1.00 84.62 112 LYS A C 1
ATOM 895 O O . LYS A 1 112 ? 4.834 -6.933 -16.808 1.00 84.62 112 LYS A O 1
ATOM 900 N N . GLU A 1 113 ? 3.008 -6.861 -15.492 1.00 87.56 113 GLU A N 1
ATOM 901 C CA . GLU A 1 113 ? 2.637 -5.474 -15.749 1.00 87.56 113 GLU A CA 1
ATOM 902 C C . GLU A 1 113 ? 2.153 -4.808 -14.456 1.00 87.56 113 GLU A C 1
ATOM 904 O O . GLU A 1 113 ? 1.306 -5.342 -13.736 1.00 87.56 113 GLU A O 1
ATOM 909 N N . VAL A 1 114 ? 2.686 -3.621 -14.173 1.00 89.94 114 VAL A N 1
ATOM 910 C CA . VAL A 1 114 ? 2.293 -2.791 -13.030 1.00 89.94 114 VAL A CA 1
ATOM 911 C C . VAL A 1 114 ? 1.628 -1.532 -13.564 1.00 89.94 114 VAL A C 1
ATOM 913 O O . VAL A 1 114 ? 2.196 -0.845 -14.412 1.00 89.94 114 VAL A O 1
ATOM 916 N N . ILE A 1 115 ? 0.427 -1.232 -13.078 1.00 89.38 115 ILE A N 1
ATOM 917 C CA . ILE A 1 115 ? -0.374 -0.083 -13.507 1.00 89.38 115 ILE A CA 1
ATOM 918 C C . ILE A 1 115 ? -0.630 0.809 -12.296 1.00 89.38 115 ILE A C 1
ATOM 920 O O . ILE A 1 115 ? -1.124 0.328 -11.280 1.00 89.38 115 ILE A O 1
ATOM 924 N N . VAL A 1 116 ? -0.336 2.101 -12.405 1.00 88.81 116 VAL A N 1
ATOM 925 C CA . VAL A 1 116 ? -0.619 3.100 -11.367 1.00 88.81 116 VAL A CA 1
ATOM 926 C C . VAL A 1 116 ? -1.688 4.058 -11.872 1.00 88.81 116 VAL A C 1
ATOM 928 O O . VAL A 1 116 ? -1.543 4.653 -12.937 1.00 88.81 116 VAL A O 1
ATOM 931 N N . LEU A 1 117 ? -2.762 4.194 -11.103 1.00 87.31 117 LEU A N 1
ATOM 932 C CA . LEU A 1 117 ? -3.897 5.075 -11.353 1.00 87.31 117 LEU A CA 1
ATOM 933 C C . LEU A 1 117 ? -3.891 6.192 -10.310 1.00 87.31 117 LEU A C 1
ATOM 935 O O . LEU A 1 117 ? -3.895 5.904 -9.116 1.00 87.31 117 LEU A O 1
ATOM 939 N N . GLY A 1 118 ? -3.898 7.450 -10.740 1.00 84.81 118 GLY A N 1
ATOM 940 C CA . GLY A 1 118 ? -3.926 8.577 -9.808 1.00 84.81 118 GLY A CA 1
ATOM 941 C C . GLY A 1 118 ? -4.602 9.819 -10.372 1.00 84.81 118 GLY A C 1
ATOM 942 O O . GLY A 1 118 ? -4.647 10.019 -11.582 1.00 84.81 118 GLY A O 1
ATOM 943 N N . ASP 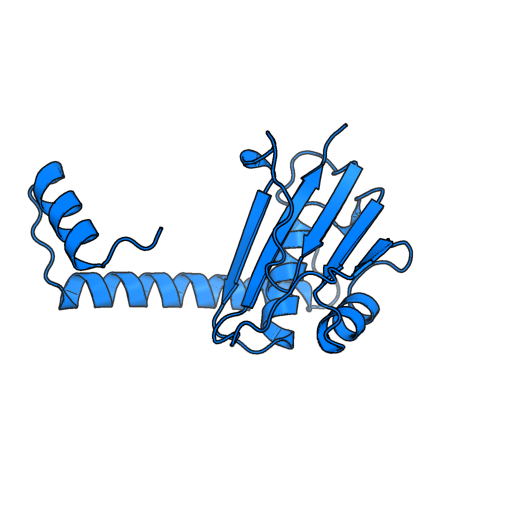A 1 119 ? -5.078 10.684 -9.485 1.00 82.44 119 ASP A N 1
ATOM 944 C CA . ASP A 1 119 ? -5.724 11.974 -9.768 1.00 82.44 119 ASP A CA 1
ATOM 945 C C . ASP A 1 119 ? -4.782 13.069 -10.304 1.00 82.44 119 ASP A C 1
ATOM 947 O O . ASP A 1 119 ? -5.183 14.220 -10.471 1.00 82.44 119 ASP A O 1
ATOM 951 N N . GLY A 1 120 ? -3.523 12.730 -10.585 1.00 81.69 120 GLY A N 1
ATOM 952 C CA . GLY A 1 120 ? -2.522 13.671 -11.078 1.00 81.69 120 GLY A CA 1
ATOM 953 C C . GLY A 1 120 ? -1.740 14.391 -9.978 1.00 81.69 120 GLY A C 1
ATOM 954 O O . GLY A 1 120 ? -0.833 15.150 -10.314 1.00 81.69 120 GLY A O 1
ATOM 955 N N . ALA A 1 121 ? -2.013 14.144 -8.692 1.00 84.69 121 ALA A N 1
ATOM 956 C CA . ALA A 1 121 ? -1.233 14.738 -7.612 1.00 84.69 121 ALA A CA 1
ATOM 957 C C . ALA A 1 121 ? 0.246 14.309 -7.666 1.00 84.69 121 ALA A C 1
ATOM 959 O O . ALA A 1 121 ? 0.567 13.123 -7.724 1.00 84.69 121 ALA A O 1
ATOM 960 N N . GLU A 1 122 ? 1.157 15.283 -7.594 1.00 86.12 122 GLU A N 1
ATOM 961 C CA . GLU A 1 122 ? 2.602 15.075 -7.793 1.00 86.12 122 GLU A CA 1
ATOM 962 C C . GLU A 1 122 ? 3.201 14.024 -6.846 1.00 86.12 122 GLU A C 1
ATOM 964 O O . GLU A 1 122 ? 4.056 13.228 -7.235 1.00 86.12 122 GLU A O 1
ATOM 969 N N . TRP A 1 123 ? 2.709 13.971 -5.605 1.00 85.81 123 TRP A N 1
ATOM 970 C CA . TRP A 1 123 ? 3.190 13.022 -4.604 1.00 85.81 123 TRP A CA 1
ATOM 971 C C . TRP A 1 123 ? 2.996 11.559 -5.030 1.00 85.81 123 TRP A C 1
ATOM 973 O O . TRP A 1 123 ? 3.807 10.722 -4.645 1.00 85.81 123 TRP A O 1
ATOM 983 N N . ILE A 1 124 ? 1.977 11.243 -5.840 1.00 85.19 124 ILE A N 1
ATOM 984 C CA . ILE A 1 124 ? 1.715 9.881 -6.329 1.00 85.19 124 ILE A CA 1
ATOM 985 C C . ILE A 1 124 ? 2.851 9.433 -7.248 1.00 85.19 124 ILE A C 1
ATOM 987 O O . ILE A 1 124 ? 3.426 8.362 -7.053 1.00 85.19 124 ILE A O 1
ATOM 991 N N . TRP A 1 125 ? 3.203 10.276 -8.217 1.00 88.44 125 TRP A N 1
ATOM 992 C CA . TRP A 1 125 ? 4.229 9.982 -9.218 1.00 88.44 125 TRP A CA 1
ATOM 993 C C . TRP A 1 125 ? 5.625 9.970 -8.599 1.00 88.44 125 TRP A C 1
ATOM 995 O O . TRP A 1 125 ? 6.415 9.071 -8.879 1.00 88.44 125 TRP A O 1
ATOM 1005 N N . ASN A 1 126 ? 5.897 10.902 -7.679 1.00 89.25 126 ASN A N 1
ATOM 1006 C CA . ASN A 1 126 ? 7.160 10.945 -6.944 1.00 89.25 126 ASN A CA 1
ATOM 1007 C C . ASN A 1 126 ? 7.376 9.661 -6.127 1.00 89.25 126 ASN A C 1
ATOM 1009 O O . ASN A 1 126 ? 8.466 9.096 -6.141 1.00 89.25 126 ASN A O 1
ATOM 1013 N N . GLN A 1 127 ? 6.341 9.155 -5.450 1.00 88.38 127 GLN A N 1
ATOM 1014 C CA . 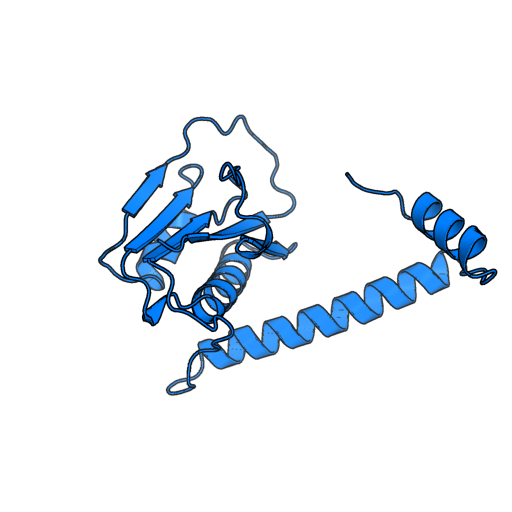GLN A 1 127 ? 6.442 7.899 -4.702 1.00 88.38 127 GLN A CA 1
ATOM 1015 C C . GLN A 1 127 ? 6.527 6.671 -5.622 1.00 88.38 127 GLN A C 1
ATOM 1017 O O . GLN A 1 127 ? 7.296 5.748 -5.340 1.00 88.38 127 GLN A O 1
ATOM 1022 N N . ALA A 1 128 ? 5.796 6.665 -6.741 1.00 87.69 128 ALA A N 1
ATOM 1023 C CA . ALA A 1 128 ? 5.870 5.607 -7.746 1.00 87.69 128 ALA A CA 1
ATOM 1024 C C . ALA A 1 128 ? 7.274 5.475 -8.342 1.00 87.69 128 ALA A C 1
ATOM 1026 O O . ALA A 1 128 ? 7.794 4.364 -8.419 1.00 87.69 128 ALA A O 1
ATOM 1027 N N . GLU A 1 129 ? 7.924 6.586 -8.683 1.00 89.12 129 GLU A N 1
ATOM 1028 C CA . GLU A 1 129 ? 9.287 6.575 -9.220 1.00 89.12 129 GLU A CA 1
ATOM 1029 C C . GLU A 1 129 ? 10.317 6.051 -8.208 1.00 89.12 129 GLU A C 1
ATOM 1031 O O . GLU A 1 129 ? 11.276 5.379 -8.586 1.00 89.12 129 GLU A O 1
ATOM 1036 N N . LEU A 1 130 ? 10.110 6.314 -6.914 1.00 87.25 130 LEU A N 1
ATOM 1037 C CA . LEU A 1 130 ? 11.019 5.874 -5.853 1.00 87.25 130 LEU A CA 1
ATOM 1038 C C . LEU A 1 130 ? 10.907 4.380 -5.525 1.00 87.25 130 LEU A C 1
ATOM 1040 O O . LEU A 1 130 ? 11.876 3.791 -5.047 1.00 87.25 130 LEU A O 1
ATOM 1044 N N . THR A 1 131 ? 9.731 3.780 -5.715 1.00 85.75 131 THR A N 1
ATOM 1045 C CA . THR A 1 131 ? 9.407 2.469 -5.122 1.00 85.75 131 THR A CA 1
ATOM 1046 C C . THR A 1 131 ? 9.006 1.404 -6.135 1.00 85.75 131 THR A C 1
ATOM 1048 O O . THR A 1 131 ? 9.244 0.222 -5.894 1.00 85.75 131 THR A O 1
ATOM 1051 N N . LEU A 1 132 ? 8.399 1.782 -7.261 1.00 87.25 132 LEU A N 1
ATOM 1052 C CA . LEU A 1 132 ? 7.873 0.841 -8.245 1.00 87.25 132 LEU A CA 1
ATOM 1053 C C . LEU A 1 132 ? 8.897 0.547 -9.350 1.00 87.25 132 LEU A C 1
ATOM 1055 O O . LEU A 1 132 ? 9.801 1.346 -9.609 1.00 87.25 132 LEU A O 1
ATOM 1059 N N . PRO A 1 133 ? 8.766 -0.595 -10.052 1.00 85.75 133 PRO A N 1
ATOM 1060 C CA . PRO A 1 133 ? 9.608 -0.886 -11.205 1.00 85.75 133 PRO A CA 1
ATOM 1061 C C . PRO A 1 133 ? 9.481 0.187 -12.298 1.00 85.75 133 PRO A C 1
ATOM 1063 O O . PRO A 1 133 ? 8.433 0.807 -12.489 1.00 85.75 133 PRO A O 1
ATOM 1066 N N . LYS A 1 134 ? 10.561 0.372 -13.069 1.00 83.31 134 LYS A N 1
ATOM 1067 C CA . LYS A 1 134 ? 10.593 1.316 -14.203 1.00 83.31 134 LYS A CA 1
ATOM 1068 C C . LYS A 1 134 ? 9.634 0.936 -15.330 1.00 83.31 134 LYS A C 1
ATOM 1070 O O . LYS A 1 134 ? 9.148 1.809 -16.036 1.00 83.31 134 LYS A O 1
ATOM 1075 N N . ASN A 1 135 ? 9.388 -0.360 -15.520 1.00 84.81 135 ASN A N 1
ATOM 1076 C CA . ASN A 1 135 ? 8.443 -0.847 -16.517 1.00 84.81 135 ASN A CA 1
ATOM 1077 C C . ASN A 1 135 ? 7.030 -0.862 -15.918 1.00 84.81 135 ASN A C 1
ATOM 1079 O O . ASN A 1 135 ? 6.583 -1.888 -15.405 1.00 84.81 135 ASN A O 1
ATOM 1083 N N . ARG A 1 136 ? 6.369 0.297 -15.932 1.00 89.25 136 ARG A N 1
ATOM 1084 C CA . ARG A 1 136 ? 5.010 0.483 -15.415 1.00 89.25 136 ARG A CA 1
ATOM 1085 C C . ARG A 1 136 ? 4.189 1.372 -16.342 1.00 89.25 136 ARG A C 1
ATOM 1087 O O . ARG A 1 136 ? 4.738 2.183 -17.084 1.00 89.25 136 ARG A O 1
ATOM 1094 N N . VAL A 1 137 ? 2.873 1.232 -16.263 1.00 88.56 137 VAL A N 1
ATOM 1095 C CA . VAL A 1 137 ? 1.911 2.085 -16.963 1.00 88.56 137 VAL A CA 1
ATOM 1096 C C . VAL A 1 137 ? 1.328 3.078 -15.966 1.00 88.56 137 VAL A C 1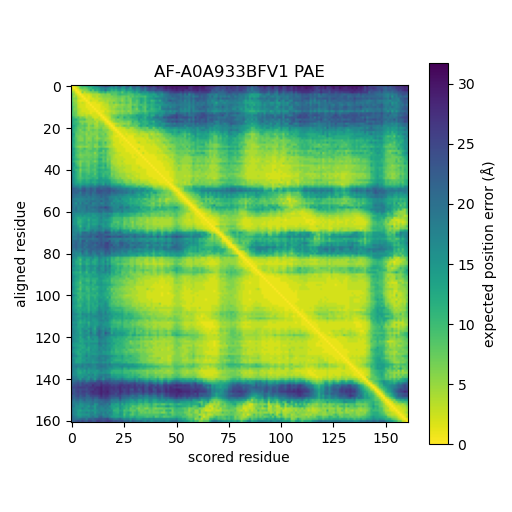
ATOM 1098 O O . VAL A 1 137 ? 0.788 2.680 -14.937 1.00 88.56 137 VAL A O 1
ATOM 1101 N N . GLU A 1 138 ? 1.415 4.366 -16.272 1.00 89.31 138 GLU A N 1
ATOM 1102 C CA . GLU A 1 138 ? 0.844 5.440 -15.457 1.00 89.31 138 GLU A CA 1
ATOM 1103 C C . GLU A 1 138 ? -0.397 6.003 -16.146 1.00 89.31 138 GLU A C 1
ATOM 1105 O O . GLU A 1 138 ? -0.358 6.375 -17.320 1.00 89.31 138 GLU A O 1
ATOM 1110 N N . ILE A 1 139 ? -1.518 6.033 -15.428 1.00 86.75 139 ILE A N 1
ATOM 1111 C CA . ILE A 1 139 ? -2.808 6.483 -15.944 1.00 86.75 139 ILE A CA 1
ATOM 1112 C C . ILE A 1 139 ? -3.343 7.578 -15.024 1.00 86.75 139 ILE A C 1
ATOM 1114 O O . ILE A 1 139 ? -3.569 7.357 -13.835 1.00 86.75 139 ILE A O 1
ATOM 1118 N N . ILE A 1 140 ? -3.583 8.754 -15.600 1.00 84.94 140 ILE A N 1
ATOM 1119 C CA . ILE A 1 140 ? -4.206 9.879 -14.900 1.00 84.94 140 ILE A CA 1
ATOM 1120 C C . ILE A 1 140 ? -5.729 9.733 -14.979 1.00 84.94 140 ILE A C 1
ATOM 1122 O O . ILE A 1 140 ? -6.282 9.644 -16.079 1.00 84.94 140 ILE A O 1
ATOM 1126 N N . ASP A 1 141 ? -6.413 9.754 -13.834 1.00 76.44 141 ASP A N 1
ATOM 1127 C CA . ASP A 1 141 ? -7.869 9.900 -13.791 1.00 76.44 141 ASP A CA 1
ATOM 1128 C C . ASP A 1 141 ? -8.265 11.380 -13.778 1.00 76.44 141 ASP A C 1
ATOM 1130 O O . ASP A 1 141 ? -8.134 12.091 -12.785 1.00 76.44 141 ASP A O 1
ATOM 1134 N N . TYR A 1 142 ? -8.796 11.843 -14.908 1.00 61.69 142 TYR A N 1
ATOM 1135 C CA . TYR A 1 142 ? -9.242 13.223 -15.087 1.00 61.69 142 TYR A CA 1
ATOM 1136 C C . TYR A 1 142 ? -10.622 13.509 -14.453 1.00 61.69 142 TYR A C 1
ATOM 1138 O O . TYR A 1 142 ? -11.104 14.638 -14.517 1.00 61.69 142 TYR A O 1
ATOM 1146 N N . ARG A 1 143 ? -11.315 12.511 -13.876 1.00 56.25 143 ARG A N 1
ATOM 1147 C CA . ARG A 1 143 ? -12.694 12.663 -13.362 1.00 56.25 143 ARG A CA 1
ATOM 1148 C C . ARG A 1 143 ? -12.807 13.040 -11.881 1.00 56.25 143 ARG A C 1
ATOM 1150 O O . ARG A 1 143 ? -13.929 13.112 -11.375 1.00 56.25 143 ARG A O 1
ATOM 1157 N N . CYS A 1 144 ? -11.707 13.308 -11.184 1.00 51.72 144 CYS A N 1
ATOM 1158 C CA . CYS A 1 144 ? -11.747 13.671 -9.767 1.00 51.72 144 CYS A CA 1
ATOM 1159 C C . CYS A 1 144 ? -12.257 15.119 -9.578 1.00 51.72 144 CYS A C 1
ATOM 1161 O O . CYS A 1 144 ? -11.485 16.073 -9.591 1.00 51.72 144 CYS A O 1
ATOM 1163 N N . HIS A 1 145 ? -13.573 15.306 -9.420 1.00 41.53 145 HIS A N 1
ATOM 1164 C CA . HIS A 1 145 ? -14.112 16.544 -8.845 1.00 41.53 145 HIS A CA 1
ATOM 1165 C C . HIS A 1 145 ? -13.691 16.618 -7.368 1.00 41.53 145 HIS A C 1
ATOM 1167 O O . HIS A 1 145 ? -13.958 15.683 -6.616 1.00 41.53 145 HIS A O 1
ATOM 1173 N N . GLU A 1 146 ? -13.021 17.717 -6.998 1.00 45.84 146 GLU A N 1
ATOM 1174 C CA . GLU A 1 146 ? -12.491 18.069 -5.669 1.00 45.84 146 GLU A CA 1
ATOM 1175 C C . GLU A 1 146 ? -13.141 17.322 -4.491 1.00 45.84 146 GLU A C 1
ATOM 1177 O O . GLU A 1 146 ? -14.253 17.632 -4.058 1.00 45.84 146 GLU A O 1
ATOM 1182 N N . ALA A 1 147 ? -12.401 16.377 -3.913 1.00 43.53 147 ALA A N 1
ATOM 1183 C CA . ALA A 1 147 ? -12.719 15.809 -2.612 1.00 43.53 147 ALA A CA 1
ATOM 1184 C C . ALA A 1 147 ? -11.657 16.257 -1.602 1.00 43.53 147 ALA A C 1
ATOM 1186 O O . ALA A 1 147 ? -10.478 15.946 -1.749 1.00 43.53 147 ALA A O 1
ATOM 1187 N N . ASN A 1 148 ? -12.083 16.971 -0.558 1.00 38.47 148 ASN A N 1
ATOM 1188 C CA . ASN A 1 148 ? -11.299 17.206 0.656 1.00 38.47 148 ASN A CA 1
ATOM 1189 C C . ASN A 1 148 ? -10.875 15.848 1.253 1.00 38.47 148 ASN A C 1
ATOM 1191 O O . ASN A 1 148 ? -11.671 15.188 1.924 1.00 38.47 148 ASN A O 1
ATOM 1195 N N . LYS A 1 149 ? -9.642 15.394 0.990 1.00 46.16 149 LYS A N 1
ATOM 1196 C CA . LYS A 1 149 ? -9.149 14.088 1.460 1.00 46.16 149 LYS A CA 1
ATOM 1197 C C . LYS A 1 149 ? -8.661 14.194 2.908 1.00 46.16 149 LYS A C 1
ATOM 1199 O O . LYS A 1 149 ? -7.476 14.352 3.164 1.00 46.16 149 LYS A O 1
ATOM 1204 N N . ALA A 1 150 ? -9.585 14.098 3.866 1.00 41.91 150 ALA A N 1
ATOM 1205 C CA . ALA A 1 150 ? -9.246 13.922 5.286 1.00 41.91 150 ALA A CA 1
ATOM 1206 C C . ALA A 1 150 ? -8.662 12.522 5.591 1.00 41.91 150 ALA A C 1
ATOM 1208 O O . ALA A 1 150 ? -8.102 12.305 6.660 1.00 41.91 150 ALA A O 1
ATOM 1209 N N . ALA A 1 151 ? -8.801 11.580 4.655 1.00 49.16 151 ALA A N 1
ATOM 1210 C CA . ALA A 1 151 ? -8.197 10.254 4.683 1.00 49.16 151 ALA A CA 1
ATOM 1211 C C . ALA A 1 151 ? -7.873 9.824 3.246 1.00 49.16 151 ALA A C 1
ATOM 1213 O O . ALA A 1 151 ? -8.630 10.144 2.322 1.00 49.16 151 ALA A O 1
ATOM 1214 N N . ILE A 1 152 ? -6.768 9.100 3.065 1.00 57.00 152 ILE A N 1
ATOM 1215 C CA . ILE A 1 152 ? -6.376 8.529 1.774 1.00 57.00 152 ILE A CA 1
ATOM 1216 C C . ILE A 1 152 ? -6.790 7.053 1.775 1.00 57.00 152 ILE A C 1
ATOM 1218 O O . ILE A 1 152 ? -6.595 6.332 2.756 1.00 57.00 152 ILE A O 1
ATOM 1222 N N . VAL A 1 153 ? -7.424 6.616 0.690 1.00 65.31 153 VAL A N 1
ATOM 1223 C CA . VAL A 1 153 ? -7.786 5.215 0.456 1.00 65.31 153 VAL A CA 1
ATOM 1224 C C . VAL A 1 153 ? -7.040 4.768 -0.781 1.00 65.31 153 VAL A C 1
ATOM 1226 O O . VAL A 1 153 ? -6.931 5.528 -1.728 1.00 65.31 153 VAL A O 1
ATOM 1229 N N . GLY A 1 154 ? -6.556 3.537 -0.787 1.00 71.38 154 GLY A N 1
ATOM 1230 C CA . GLY A 1 154 ? -5.844 2.954 -1.901 1.00 71.38 154 GLY A CA 1
ATOM 1231 C C . GLY A 1 154 ? -6.431 1.608 -2.267 1.00 71.38 154 GLY A C 1
ATOM 1232 O O . GLY A 1 154 ? -6.903 0.862 -1.405 1.00 71.38 154 GLY A O 1
ATOM 1233 N N . VAL A 1 155 ? -6.425 1.309 -3.558 1.00 75.50 155 VAL A N 1
ATOM 1234 C CA . VAL A 1 155 ? -6.968 0.069 -4.108 1.00 75.50 155 VAL A CA 1
ATOM 1235 C C . VAL A 1 155 ? -5.857 -0.671 -4.825 1.00 75.50 155 VAL A C 1
ATOM 1237 O O . VAL A 1 155 ? -5.189 -0.104 -5.685 1.00 75.50 155 VAL A O 1
ATOM 1240 N N . ILE A 1 156 ? -5.686 -1.947 -4.497 1.00 73.88 156 ILE A N 1
ATOM 1241 C CA . ILE A 1 156 ? -4.831 -2.863 -5.247 1.00 73.88 156 ILE A CA 1
ATOM 1242 C C . ILE A 1 156 ? -5.732 -3.905 -5.888 1.00 73.88 156 ILE A C 1
ATOM 1244 O O . ILE A 1 156 ? -6.494 -4.581 -5.195 1.00 73.88 156 ILE A O 1
ATOM 1248 N N . LEU A 1 157 ? -5.648 -4.043 -7.206 1.00 77.25 157 LEU A N 1
ATOM 1249 C CA . LEU A 1 157 ? -6.355 -5.069 -7.957 1.00 77.25 157 LEU A CA 1
ATOM 1250 C C . LEU A 1 157 ? -5.343 -5.985 -8.638 1.00 77.25 157 LEU A C 1
ATOM 1252 O O . LEU A 1 157 ? -4.588 -5.561 -9.512 1.00 77.25 157 LEU A O 1
ATOM 1256 N N . SER A 1 158 ? -5.364 -7.254 -8.246 1.00 75.06 158 SER A N 1
ATOM 1257 C CA . SER A 1 158 ? -4.674 -8.324 -8.958 1.00 75.06 158 SER A CA 1
ATOM 1258 C C . SER A 1 158 ? -5.574 -8.814 -10.094 1.00 75.06 158 SER A C 1
ATOM 1260 O O . SER A 1 158 ? -6.715 -9.204 -9.852 1.00 75.06 158 SER A O 1
ATOM 1262 N N . VAL A 1 159 ? -5.083 -8.776 -11.335 1.00 74.31 159 VAL A N 1
ATOM 1263 C CA . VAL A 1 159 ? -5.775 -9.328 -12.506 1.00 74.31 159 VAL A CA 1
ATOM 1264 C C . VAL A 1 159 ? -5.044 -10.588 -12.950 1.00 74.31 159 VAL A C 1
ATOM 1266 O O . VAL A 1 159 ? -3.847 -10.568 -13.251 1.00 74.31 159 VAL A O 1
ATOM 1269 N N . ARG A 1 160 ? -5.785 -11.695 -12.995 1.00 74.88 160 ARG A N 1
ATOM 1270 C CA . ARG A 1 160 ? -5.327 -12.992 -13.500 1.00 74.88 160 ARG A CA 1
ATOM 1271 C C . ARG A 1 160 ? -5.969 -13.251 -14.865 1.00 74.88 160 ARG A C 1
ATOM 1273 O O . ARG A 1 160 ? -7.172 -13.024 -15.005 1.00 74.88 160 ARG A O 1
ATOM 1280 N N . GLY A 1 161 ? -5.158 -13.674 -15.833 1.00 56.69 161 GLY A N 1
ATOM 1281 C CA . GLY A 1 161 ? -5.609 -14.213 -17.120 1.00 56.69 161 GLY A CA 1
ATOM 1282 C C . GLY A 1 161 ? -6.137 -15.635 -17.011 1.00 56.69 161 GLY A C 1
ATOM 1283 O O . GLY A 1 161 ? -5.821 -16.314 -16.001 1.00 56.69 161 GLY A O 1
#